Protein AF-A0A957ACE5-F1 (afdb_monomer_lite)

Sequence (133 aa):
VVTVQMPEVEGGEHQLVLAGVDDVPLVLAPGQAATTSTGYTYRFIGQLDGAGINVKRDPGDTFIFIAVILALIGLAMTFYVPRRRLWARIQDGRVEIAGIAERTTRLGRELRLIGAELGSKDALLPEDEEERW

Radius of gyration: 41.63 Å; chains: 1; bounding box: 81×34×92 Å

Foldseek 3Di:
DWDWDFDQDDPRWTWIWIPPQEPDTDIHGAQDWDAHPVGDIDHRPDDDPDDPDDDDDDPVVVVVVVVVVVVVVVVVVVVPPFPWDWDWDDDPNDIDIDIDGDPPDPVLLVVLVVCVVVPNPPSDDPVSVVVPD

pLDDT: mean 75.95, std 9.46, range [44.69, 96.94]

Secondary structure (DSSP, 8-state):
--EEE-PEETTTEE-EEEESSSSS-EEE-TT-EEE-TTSPEEE---------------THHHHHHHHHHHHHHHHHHHHTS---EEEEEEETTEEEEEEE--TTS-HHHHHHHHHHHTT-TT---HHHHHTT-

Structure (mmCIF, N/CA/C/O backbone):
data_AF-A0A957ACE5-F1
#
_entry.id   AF-A0A957ACE5-F1
#
loop_
_atom_site.group_PDB
_atom_site.id
_atom_site.type_symbol
_atom_site.label_atom_id
_atom_site.label_alt_id
_atom_site.label_comp_id
_atom_site.label_asym_id
_atom_site.label_entity_id
_atom_site.label_seq_id
_atom_site.pdbx_PDB_ins_code
_atom_site.Cartn_x
_atom_site.Cartn_y
_atom_site.Cartn_z
_atom_site.occupancy
_atom_site.B_iso_or_equiv
_atom_site.auth_seq_id
_atom_site.auth_comp_id
_atom_site.auth_asym_id
_atom_site.auth_atom_id
_atom_site.pdbx_PDB_model_num
ATOM 1 N N . VAL A 1 1 ? -28.637 13.814 30.276 1.00 62.88 1 VAL A N 1
ATOM 2 C CA . VAL A 1 1 ? -27.653 12.794 29.841 1.00 62.88 1 VAL A CA 1
ATOM 3 C C . VAL A 1 1 ? -27.784 11.641 30.809 1.00 62.88 1 VAL A C 1
ATOM 5 O O . VAL A 1 1 ? -27.749 11.901 32.003 1.00 62.88 1 VAL A O 1
ATOM 8 N N . VAL A 1 2 ? -28.035 10.430 30.315 1.00 76.88 2 VAL A N 1
ATOM 9 C CA . VAL A 1 2 ? -28.161 9.234 31.158 1.00 76.88 2 VAL A CA 1
ATOM 10 C C . VAL A 1 2 ? -26.834 8.498 31.111 1.00 76.88 2 VAL A C 1
ATOM 12 O O . VAL A 1 2 ? -26.321 8.242 30.021 1.00 76.88 2 VAL A O 1
ATOM 15 N N . THR A 1 3 ? -26.288 8.174 32.275 1.00 82.56 3 THR A N 1
ATOM 16 C CA . THR A 1 3 ? -25.052 7.398 32.380 1.00 82.56 3 THR A CA 1
ATOM 17 C C . THR A 1 3 ? -25.397 6.027 32.932 1.00 82.56 3 THR A C 1
ATOM 19 O O . THR A 1 3 ? -26.084 5.913 33.947 1.00 82.56 3 THR A O 1
ATOM 22 N N . VAL A 1 4 ? -24.919 4.992 32.250 1.00 82.19 4 VAL A N 1
ATOM 23 C CA . VAL A 1 4 ? -25.067 3.600 32.668 1.00 82.19 4 VAL A CA 1
ATOM 24 C C . VAL A 1 4 ? -23.697 3.108 33.099 1.00 82.19 4 VAL A C 1
ATOM 26 O O . VAL A 1 4 ? -22.743 3.190 32.324 1.00 82.19 4 VAL A O 1
ATOM 29 N N . GLN A 1 5 ? -23.590 2.628 34.332 1.00 83.06 5 GLN A N 1
ATOM 30 C CA . GLN A 1 5 ? -22.368 2.026 34.850 1.00 83.06 5 GLN A CA 1
ATOM 31 C C . GLN A 1 5 ? -22.674 0.647 35.421 1.00 83.06 5 GLN A C 1
ATOM 33 O O . GLN A 1 5 ? -23.740 0.420 35.987 1.00 83.06 5 GLN A O 1
ATOM 38 N N . MET A 1 6 ? -21.720 -0.265 35.275 1.00 78.75 6 MET A N 1
ATOM 39 C CA . MET A 1 6 ? -21.744 -1.580 35.909 1.00 78.75 6 MET A CA 1
ATOM 40 C C . MET A 1 6 ? -20.504 -1.718 36.789 1.00 78.75 6 MET A C 1
ATOM 42 O O . MET A 1 6 ? -19.510 -2.295 36.348 1.00 78.75 6 MET A O 1
ATOM 46 N N . PRO A 1 7 ? -20.496 -1.108 37.988 1.00 79.19 7 PRO A N 1
ATOM 47 C CA . PRO A 1 7 ? -19.445 -1.362 38.956 1.00 79.19 7 PRO A CA 1
ATOM 48 C C . PRO A 1 7 ? -19.522 -2.808 39.458 1.00 79.19 7 PRO A C 1
ATOM 50 O O . PRO A 1 7 ? -20.598 -3.359 39.699 1.00 79.19 7 PRO A O 1
ATOM 53 N N . GLU A 1 8 ? -18.354 -3.413 39.626 1.00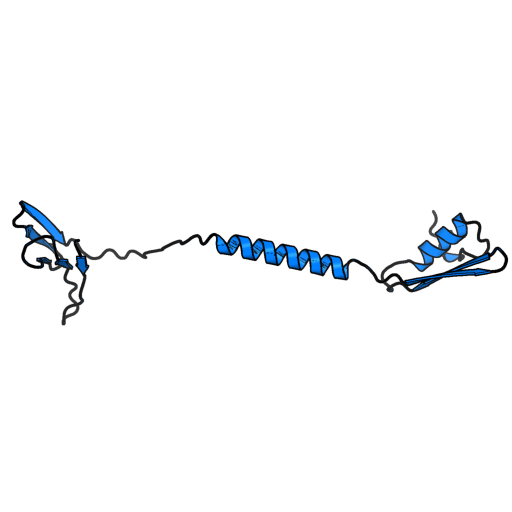 76.69 8 GLU A N 1
ATOM 54 C CA . GLU A 1 8 ? -18.201 -4.652 40.378 1.00 76.69 8 GLU A CA 1
ATOM 55 C C . GLU A 1 8 ? -18.212 -4.309 41.870 1.00 76.69 8 GLU A C 1
ATOM 57 O O . GLU A 1 8 ? -17.453 -3.448 42.321 1.00 76.69 8 GLU A O 1
ATOM 62 N N . VAL A 1 9 ? -19.121 -4.928 42.622 1.00 73.50 9 VAL A N 1
ATOM 63 C CA . VAL A 1 9 ? -19.264 -4.696 44.063 1.00 73.50 9 VAL A CA 1
ATOM 64 C C . VAL A 1 9 ? -18.468 -5.752 44.827 1.00 73.50 9 VAL A C 1
ATOM 66 O O . VAL A 1 9 ? -18.319 -6.887 44.375 1.00 73.50 9 VAL A O 1
ATOM 69 N N . GLU A 1 10 ? -17.930 -5.365 45.983 1.00 57.56 10 GL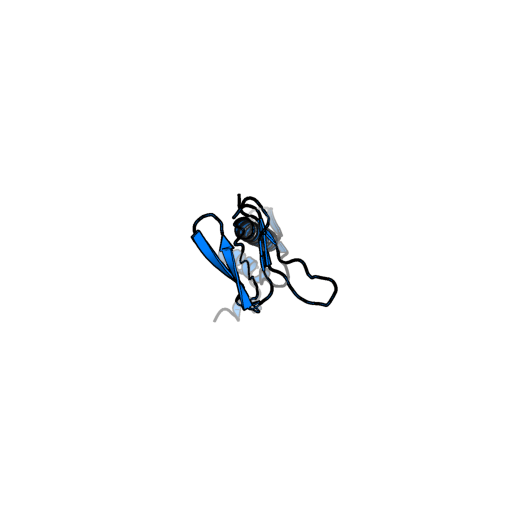U A N 1
ATOM 70 C CA . GLU A 1 10 ? -17.131 -6.208 46.876 1.00 57.56 10 GLU A CA 1
ATOM 71 C C . GLU A 1 10 ? -17.917 -7.488 47.238 1.00 57.56 10 GLU A C 1
ATOM 73 O O . GLU A 1 10 ? -18.869 -7.454 48.014 1.00 57.56 10 GLU A O 1
ATOM 78 N N . GLY A 1 11 ? -17.578 -8.605 46.580 1.00 62.97 11 GLY A N 1
ATOM 79 C CA . GLY A 1 11 ? -18.377 -9.841 46.578 1.00 62.97 11 GLY A CA 1
ATOM 80 C C . GLY A 1 11 ? -18.561 -10.492 45.198 1.00 62.97 11 GLY A C 1
ATOM 81 O O . GLY A 1 11 ? -19.029 -11.625 45.132 1.00 62.97 11 GLY A O 1
ATOM 82 N N . GLY A 1 12 ? -18.165 -9.816 44.112 1.00 64.00 12 GLY A N 1
ATOM 83 C CA . GLY A 1 12 ? -18.231 -10.347 42.742 1.00 64.00 12 GLY A CA 1
ATOM 84 C C . GLY A 1 12 ? -19.610 -10.217 42.086 1.00 64.00 12 GLY A C 1
ATOM 85 O O . GLY A 1 12 ? -19.838 -10.768 41.012 1.00 64.00 12 GLY A O 1
ATOM 86 N N . GLU A 1 13 ? -20.541 -9.492 42.712 1.00 69.00 13 GLU A N 1
ATOM 87 C CA . GLU A 1 13 ? -21.842 -9.200 42.113 1.00 69.00 13 GLU A CA 1
ATOM 88 C C . GLU A 1 13 ? -21.784 -7.912 41.283 1.00 69.00 13 GLU A C 1
ATOM 90 O O . GLU A 1 13 ? -21.373 -6.848 41.756 1.00 69.00 13 GLU A O 1
ATOM 95 N N . HIS A 1 14 ? -22.223 -8.002 40.027 1.00 73.62 14 HIS A N 1
ATOM 96 C CA . HIS A 1 14 ? -22.343 -6.854 39.132 1.00 73.62 14 HIS A CA 1
ATOM 97 C C . HIS A 1 14 ? -23.673 -6.142 39.371 1.00 73.62 14 HIS A C 1
ATOM 99 O O . HIS A 1 14 ? -24.741 -6.725 39.172 1.00 73.62 14 HIS A O 1
ATOM 105 N N . GLN A 1 15 ? -23.621 -4.867 39.753 1.00 79.19 15 GLN A N 1
ATOM 106 C CA . GLN A 1 15 ? -24.816 -4.035 39.896 1.00 79.19 15 GLN A CA 1
ATOM 107 C C . GLN A 1 15 ? -24.922 -3.066 38.724 1.00 79.19 15 GLN A C 1
ATOM 109 O O . GLN A 1 15 ? -23.930 -2.489 38.287 1.00 79.19 15 GLN A O 1
ATOM 114 N N . LEU A 1 16 ? -26.133 -2.875 38.209 1.00 77.31 16 LEU A N 1
ATOM 115 C CA . LEU A 1 16 ? -26.421 -1.881 37.184 1.00 77.31 16 LEU A CA 1
ATOM 116 C C . LEU A 1 16 ? -26.808 -0.567 37.865 1.00 77.31 16 LEU A C 1
ATOM 118 O O . LEU A 1 16 ? -27.839 -0.495 38.532 1.00 77.31 16 LEU A O 1
ATOM 122 N N . VAL A 1 17 ? -25.999 0.472 37.673 1.00 80.75 17 VAL A N 1
ATOM 123 C CA . VAL A 1 17 ? -26.261 1.826 38.168 1.00 80.75 17 VAL A CA 1
ATOM 124 C C . VAL A 1 17 ? -26.713 2.705 37.006 1.00 80.75 17 VAL A C 1
ATOM 126 O O . VAL A 1 17 ? -25.982 2.917 36.035 1.00 80.75 17 VAL A O 1
ATOM 129 N N . LEU A 1 18 ? -27.933 3.223 37.112 1.00 78.31 18 LEU A N 1
ATOM 130 C CA . LEU A 1 18 ? -28.565 4.128 36.160 1.00 78.31 18 LEU A CA 1
ATOM 131 C C . LEU A 1 18 ? -28.642 5.522 36.792 1.00 78.31 18 LEU A C 1
ATOM 133 O O . LEU A 1 18 ? -29.458 5.771 37.680 1.00 78.31 18 LEU A O 1
ATOM 137 N N . ALA A 1 19 ? -27.793 6.441 36.334 1.00 82.06 19 ALA A N 1
ATOM 138 C CA . ALA A 1 19 ? -27.782 7.827 36.797 1.00 82.06 19 ALA A CA 1
ATOM 139 C C . ALA A 1 19 ? -28.468 8.748 35.775 1.00 82.06 19 ALA A C 1
ATOM 141 O O . ALA A 1 19 ? -28.204 8.663 34.573 1.00 82.06 19 ALA A O 1
ATOM 142 N N . GLY A 1 20 ? -29.337 9.644 36.255 1.00 75.81 20 GLY A N 1
ATOM 143 C CA . GLY A 1 20 ? -30.081 10.597 35.419 1.00 75.81 20 GLY A CA 1
ATOM 144 C C . GLY A 1 20 ? -31.414 10.079 34.866 1.00 75.81 20 GLY A C 1
ATOM 145 O O . GLY A 1 20 ? -31.993 10.730 34.000 1.00 75.81 20 GLY A O 1
ATOM 146 N N . VAL A 1 21 ? -31.881 8.917 35.340 1.00 78.56 21 VAL A N 1
ATOM 147 C CA . VAL A 1 21 ? -33.225 8.374 35.057 1.00 78.56 21 VAL A CA 1
ATOM 148 C C . VAL A 1 21 ? -34.251 8.848 36.095 1.00 78.56 21 VAL A C 1
ATOM 150 O O . VAL A 1 21 ? -35.411 9.059 35.755 1.00 78.56 21 VAL A O 1
ATOM 153 N N . ASP A 1 22 ? -33.810 9.049 37.338 1.00 76.19 22 ASP A N 1
ATOM 154 C CA . ASP A 1 22 ? -34.594 9.579 38.456 1.00 76.19 22 ASP A CA 1
ATOM 155 C C . ASP A 1 22 ? -33.756 10.597 39.253 1.00 76.19 22 ASP A C 1
ATOM 157 O O . ASP A 1 22 ? -32.564 10.773 38.971 1.00 76.19 22 ASP A O 1
ATOM 161 N N . ASP A 1 23 ? -34.362 11.229 40.261 1.00 75.31 23 ASP A N 1
ATOM 162 C CA . ASP A 1 23 ? -33.698 12.169 41.187 1.00 75.31 23 ASP A CA 1
ATOM 163 C C . ASP A 1 23 ? -32.559 11.503 41.989 1.00 75.31 23 ASP A C 1
ATOM 165 O O . ASP A 1 23 ? -31.608 12.157 42.421 1.00 75.31 23 ASP A O 1
ATOM 169 N N . VAL A 1 24 ? -32.630 10.178 42.158 1.00 80.56 24 VAL A N 1
ATOM 170 C CA . VAL A 1 24 ? -31.618 9.352 42.828 1.00 80.56 24 VAL A CA 1
ATOM 171 C C . VAL A 1 24 ? -31.078 8.309 41.840 1.00 80.56 24 VAL A C 1
ATOM 173 O O . VAL A 1 24 ? -31.856 7.754 41.059 1.00 80.56 24 VAL A O 1
ATOM 176 N N . PRO A 1 25 ? -29.764 8.000 41.854 1.00 77.25 25 PRO A N 1
ATOM 177 C CA . PRO A 1 25 ? -29.205 6.924 41.043 1.00 77.25 25 PRO A CA 1
ATOM 178 C C . PRO A 1 25 ? -29.908 5.601 41.336 1.00 77.25 25 PRO A C 1
ATOM 180 O O . PRO A 1 25 ? -29.965 5.150 42.481 1.00 77.25 25 PRO A O 1
ATOM 183 N N . LEU A 1 26 ? -30.434 4.974 40.290 1.00 81.50 26 LEU A N 1
ATOM 184 C CA . LEU A 1 26 ? -31.132 3.709 40.415 1.00 81.50 26 LEU A CA 1
ATOM 185 C C . LEU A 1 26 ? -30.120 2.565 40.337 1.00 81.50 26 LEU A C 1
ATOM 187 O O . LEU A 1 26 ? -29.452 2.398 39.319 1.00 81.50 26 LEU A O 1
ATOM 191 N N . VAL A 1 27 ? -30.017 1.783 41.410 1.00 81.19 27 VAL A N 1
ATOM 192 C CA . VAL A 1 27 ? -29.099 0.643 41.523 1.00 81.19 27 VAL A CA 1
ATOM 193 C C . VAL A 1 27 ? -29.900 -0.655 41.467 1.00 81.19 27 VAL A C 1
ATOM 195 O O . VAL A 1 27 ? -30.837 -0.842 42.244 1.00 81.19 27 VAL A O 1
ATOM 198 N N . LEU A 1 28 ? -29.558 -1.543 40.535 1.00 79.88 28 LEU A N 1
ATOM 199 C CA . LEU A 1 28 ? -30.264 -2.802 40.295 1.00 79.88 28 LEU A CA 1
ATOM 200 C C . LEU A 1 28 ? -29.300 -3.989 40.338 1.00 79.88 28 LEU A C 1
ATOM 202 O O . LEU A 1 28 ? -28.322 -4.027 39.593 1.00 79.88 28 LEU A O 1
ATOM 206 N N . ALA A 1 29 ? -29.620 -4.987 41.162 1.00 79.06 29 ALA A N 1
ATOM 207 C CA . ALA A 1 29 ? -28.995 -6.307 41.109 1.00 79.06 29 ALA A CA 1
ATOM 208 C C . ALA A 1 29 ? -29.582 -7.154 39.954 1.00 79.06 29 ALA A C 1
ATOM 210 O O . ALA A 1 29 ? -30.694 -6.864 39.487 1.00 79.06 29 ALA A O 1
ATOM 211 N N . PRO A 1 30 ? -28.870 -8.186 39.455 1.00 76.56 30 PRO A N 1
ATOM 212 C CA . PRO A 1 30 ? -29.382 -9.076 38.412 1.00 76.56 30 PRO A CA 1
ATOM 213 C C . PRO A 1 30 ? -30.744 -9.672 38.792 1.00 76.56 30 PRO A C 1
ATOM 215 O O . PRO A 1 30 ? -30.925 -10.199 39.884 1.00 76.56 30 PRO A O 1
ATOM 218 N N . GLY A 1 31 ? -31.726 -9.573 37.898 1.00 76.62 31 GLY A N 1
ATOM 219 C CA . GLY A 1 31 ? -33.101 -10.030 38.116 1.00 76.62 31 GLY A CA 1
ATOM 220 C C . GLY A 1 31 ? -34.021 -9.016 38.805 1.00 76.62 31 GLY A C 1
ATOM 221 O O . GLY A 1 31 ? -35.239 -9.208 38.799 1.00 76.62 31 GLY A O 1
ATOM 222 N N . GLN A 1 32 ? -33.492 -7.916 39.348 1.00 76.62 32 GLN A N 1
ATOM 223 C CA . GLN A 1 32 ? -34.293 -6.906 40.035 1.00 76.62 32 GLN A CA 1
ATOM 224 C C . GLN A 1 32 ? -34.951 -5.941 39.040 1.00 76.62 32 GLN A C 1
ATOM 226 O O . GLN A 1 32 ? -34.341 -5.490 38.065 1.00 76.62 32 GLN A O 1
ATOM 231 N N . ALA A 1 33 ? -36.219 -5.619 39.302 1.00 75.81 33 ALA A N 1
ATOM 232 C CA . ALA A 1 33 ? -36.958 -4.580 38.602 1.00 75.81 33 ALA A CA 1
ATOM 233 C C . ALA A 1 33 ? -37.219 -3.402 39.543 1.00 75.81 33 ALA A C 1
ATOM 235 O O . ALA A 1 33 ? -37.573 -3.607 40.703 1.00 75.81 33 ALA A O 1
ATOM 236 N N . ALA A 1 34 ? -37.073 -2.180 39.042 1.00 76.75 34 ALA A N 1
ATOM 237 C CA . ALA A 1 34 ? -37.418 -0.971 39.770 1.00 76.75 34 ALA A CA 1
ATOM 238 C C . ALA A 1 34 ? -38.226 -0.023 38.892 1.00 76.75 34 ALA A C 1
ATOM 240 O O . ALA A 1 34 ? -37.984 0.105 37.690 1.00 76.75 34 ALA A O 1
ATOM 241 N N . THR A 1 35 ? -39.202 0.625 39.517 1.00 75.38 35 THR A N 1
ATOM 242 C CA . THR A 1 35 ? -40.087 1.587 38.869 1.00 75.38 35 THR A CA 1
ATOM 243 C C . THR A 1 35 ? -39.630 2.992 39.229 1.00 75.38 35 THR A C 1
ATOM 245 O O . THR A 1 35 ? -39.529 3.328 40.406 1.00 75.38 35 THR A O 1
ATOM 248 N N . THR A 1 36 ? -39.337 3.791 38.211 1.00 76.81 36 THR A N 1
ATOM 249 C CA . THR A 1 36 ? -38.940 5.197 38.323 1.00 76.81 36 THR A CA 1
ATOM 250 C C . THR A 1 36 ? -40.149 6.067 38.670 1.00 76.81 36 THR A C 1
ATOM 252 O O . THR A 1 36 ? -41.280 5.743 38.297 1.00 76.81 36 THR A O 1
ATOM 255 N N . SER A 1 37 ? -39.915 7.209 39.316 1.00 67.56 37 SER A N 1
ATOM 256 C CA . SER A 1 37 ? -40.921 8.245 39.616 1.00 67.56 37 SER A CA 1
ATOM 257 C C . SER A 1 37 ? -41.716 8.734 38.390 1.00 67.56 37 SER A C 1
ATOM 259 O O . SER A 1 37 ? -42.840 9.215 38.516 1.00 67.56 37 SER A O 1
ATOM 261 N N . THR A 1 38 ? -41.164 8.551 37.189 1.00 70.88 38 THR A N 1
ATOM 262 C CA . THR A 1 38 ? -41.771 8.863 35.887 1.00 70.88 38 THR A CA 1
ATOM 263 C C . THR A 1 38 ? -42.677 7.753 35.332 1.00 70.88 38 THR A C 1
ATOM 265 O O . THR A 1 38 ? -43.245 7.915 34.253 1.00 70.88 38 THR A O 1
ATOM 268 N N . GLY A 1 39 ? -42.843 6.636 36.052 1.00 77.38 39 GLY A N 1
ATOM 269 C CA . GLY A 1 39 ? -43.751 5.533 35.704 1.00 77.38 39 GLY A CA 1
ATOM 270 C C . GLY A 1 39 ? -43.148 4.425 34.831 1.00 77.38 39 GLY A C 1
ATOM 271 O O . GLY A 1 39 ? -43.865 3.506 34.442 1.00 77.38 39 GLY A O 1
ATOM 272 N N . TYR A 1 40 ? -41.848 4.473 34.528 1.00 79.25 40 TYR A N 1
ATOM 273 C CA . TYR A 1 40 ? -41.159 3.439 33.746 1.00 79.25 40 TYR A CA 1
ATOM 274 C C . TYR A 1 40 ? -40.557 2.353 34.647 1.00 79.25 40 TYR A C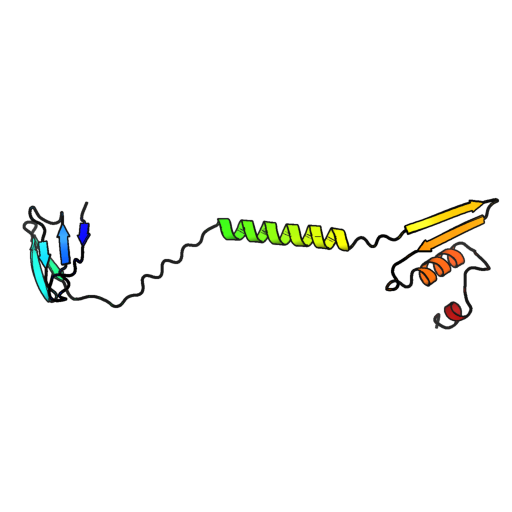 1
ATOM 276 O O . TYR A 1 40 ? -39.934 2.659 35.660 1.00 79.25 40 TYR A O 1
ATOM 284 N N . THR A 1 41 ? -40.708 1.079 34.270 1.00 78.62 41 THR A N 1
ATOM 285 C CA . THR A 1 41 ? -40.109 -0.063 34.984 1.00 78.62 41 THR A CA 1
ATOM 286 C C . THR A 1 41 ? -38.858 -0.554 34.261 1.00 78.62 41 THR A C 1
ATOM 288 O O . THR A 1 41 ? -38.934 -1.057 33.139 1.00 78.62 41 THR A O 1
ATOM 291 N N . TYR A 1 42 ? -37.711 -0.463 34.928 1.00 78.62 42 TYR A N 1
ATOM 292 C CA . TYR A 1 42 ? -36.428 -0.981 34.459 1.00 78.62 42 TYR A CA 1
ATOM 293 C C . TYR A 1 42 ? -36.137 -2.314 35.134 1.00 78.62 42 TYR A C 1
ATOM 295 O O . TYR A 1 42 ? -36.233 -2.419 36.352 1.00 78.62 42 TYR A O 1
ATOM 303 N N . ARG A 1 43 ? -35.771 -3.336 34.354 1.00 80.38 43 ARG A N 1
ATOM 304 C CA . ARG A 1 43 ? -35.369 -4.650 34.871 1.00 80.38 43 ARG A CA 1
ATOM 305 C C . ARG A 1 43 ? -33.993 -5.013 34.347 1.00 80.38 43 ARG A C 1
ATOM 307 O O . ARG A 1 43 ? -33.790 -5.050 33.134 1.00 80.38 43 ARG A O 1
ATOM 314 N N . PHE A 1 44 ? -33.079 -5.333 35.253 1.00 80.75 44 PHE A N 1
ATOM 315 C CA . PHE A 1 44 ? -31.783 -5.869 34.872 1.00 80.75 44 PHE A CA 1
ATOM 316 C C . PHE A 1 44 ? -31.912 -7.385 34.669 1.00 80.75 44 PHE A C 1
ATOM 318 O O . PHE A 1 44 ? -32.205 -8.111 35.609 1.00 80.75 44 PHE A O 1
ATOM 325 N N . ILE A 1 45 ? -31.786 -7.864 33.426 1.00 78.62 45 ILE A N 1
ATOM 326 C CA . ILE A 1 45 ? -31.998 -9.287 33.088 1.00 78.62 45 ILE A CA 1
ATOM 327 C C . ILE A 1 45 ? -30.720 -10.114 33.301 1.00 78.62 45 ILE A C 1
ATOM 329 O O . ILE A 1 45 ? -30.806 -11.260 33.728 1.00 78.62 45 ILE A O 1
ATOM 333 N N . GLY A 1 46 ? -29.547 -9.535 33.038 1.00 72.81 46 GLY A N 1
ATOM 334 C CA . GLY A 1 46 ? -28.251 -10.197 33.182 1.00 72.81 46 GLY A CA 1
ATOM 335 C C . GLY A 1 46 ? -27.205 -9.629 32.225 1.00 72.81 46 GLY A C 1
ATOM 336 O O . GLY A 1 46 ? -27.509 -8.765 31.398 1.00 72.81 46 GLY A O 1
ATOM 337 N N . GLN A 1 47 ? -25.971 -10.109 32.349 1.00 69.88 47 GLN A N 1
ATOM 338 C CA . GLN A 1 47 ? -24.880 -9.786 31.434 1.00 69.88 47 GLN A CA 1
ATOM 339 C C . GLN A 1 47 ? -24.954 -10.699 30.207 1.00 69.88 47 GLN A C 1
ATOM 341 O O . GLN A 1 47 ? -25.172 -11.902 30.332 1.00 69.88 47 GLN A O 1
ATOM 346 N N . LEU A 1 48 ? -24.803 -10.120 29.017 1.00 72.81 48 LEU A N 1
ATOM 347 C CA . LEU A 1 48 ? -24.662 -10.885 27.785 1.00 72.81 48 LEU A CA 1
ATOM 348 C C . LEU A 1 48 ? -23.170 -10.992 27.467 1.00 72.81 48 LEU A C 1
ATOM 350 O O . LEU A 1 48 ? -22.503 -9.962 27.347 1.00 72.81 48 LEU A O 1
ATOM 354 N N . ASP A 1 49 ? -22.664 -12.211 27.293 1.00 67.19 49 ASP A N 1
ATOM 355 C CA . ASP A 1 49 ? -21.302 -12.447 26.809 1.00 67.19 49 ASP A CA 1
ATOM 356 C C . ASP A 1 49 ? -21.226 -12.101 25.317 1.00 67.19 49 ASP A C 1
ATOM 358 O O . ASP A 1 49 ? -21.371 -12.943 24.430 1.00 67.19 49 ASP A O 1
ATOM 362 N N . GLY A 1 50 ? -21.074 -10.809 25.034 1.00 67.00 50 GLY A N 1
ATOM 363 C CA . GLY A 1 50 ? -20.942 -10.264 23.691 1.00 67.00 50 GLY A CA 1
ATOM 364 C C . GLY A 1 50 ? -19.570 -9.636 23.498 1.00 67.00 50 GLY A C 1
ATOM 365 O O . GLY A 1 50 ? -19.198 -8.702 24.205 1.00 67.00 50 GLY A O 1
ATOM 366 N N . ALA A 1 51 ? -18.822 -10.101 22.500 1.00 75.75 51 ALA A N 1
ATOM 367 C CA . ALA A 1 51 ? -17.624 -9.401 22.059 1.00 75.75 51 ALA A CA 1
ATOM 368 C C . ALA A 1 51 ? -18.034 -8.152 21.261 1.00 75.75 51 ALA A C 1
ATOM 370 O O . ALA A 1 51 ? -18.603 -8.250 20.172 1.00 75.75 51 ALA A O 1
ATOM 371 N N . GLY A 1 52 ? -17.741 -6.966 21.797 1.00 71.19 52 GLY A N 1
ATOM 372 C CA . GLY A 1 52 ? -17.912 -5.700 21.086 1.00 71.19 52 GLY A CA 1
ATOM 373 C C . GLY A 1 52 ? -16.851 -5.541 19.999 1.00 71.19 52 GLY A C 1
ATOM 374 O O . GLY A 1 52 ? -15.811 -4.931 20.235 1.00 71.19 52 GLY A O 1
ATOM 375 N N . ILE A 1 53 ? -17.087 -6.093 18.808 1.00 77.12 53 ILE A N 1
ATOM 376 C CA . ILE A 1 53 ? -16.177 -5.918 17.671 1.00 77.12 53 ILE A CA 1
ATOM 377 C C . ILE A 1 53 ? -16.489 -4.576 17.005 1.00 77.12 53 ILE A C 1
ATOM 379 O O . ILE A 1 53 ? -17.453 -4.445 16.252 1.00 77.12 53 ILE A O 1
ATOM 383 N N . ASN A 1 54 ? -15.663 -3.568 17.279 1.00 71.31 54 ASN A N 1
ATOM 384 C CA . ASN A 1 54 ? -15.725 -2.290 16.579 1.00 71.31 54 ASN A CA 1
ATOM 385 C C . ASN A 1 54 ? -14.840 -2.348 15.326 1.00 71.31 54 ASN A C 1
ATOM 387 O O . ASN A 1 54 ? -13.617 -2.234 15.407 1.00 71.31 54 ASN A O 1
ATOM 391 N N . VAL A 1 55 ? -15.459 -2.552 14.161 1.00 72.69 55 VAL A N 1
ATOM 392 C CA . VAL A 1 55 ? -14.761 -2.497 12.871 1.00 72.69 55 VAL A CA 1
ATOM 393 C C . VAL A 1 55 ? -14.710 -1.045 12.412 1.00 72.69 55 VAL A C 1
ATOM 395 O O . VAL A 1 55 ? -15.651 -0.531 11.806 1.00 72.69 55 VAL A O 1
ATOM 398 N N . LYS A 1 56 ? -13.591 -0.376 12.687 1.00 73.06 56 LYS A N 1
ATOM 399 C CA . LYS A 1 56 ? -13.333 0.968 12.173 1.00 73.06 56 LYS A CA 1
ATOM 400 C C . LYS A 1 56 ? -12.619 0.870 10.826 1.00 73.06 56 LYS A C 1
ATOM 402 O O . LYS A 1 56 ? -11.521 0.331 10.728 1.00 73.06 56 LYS A O 1
ATOM 407 N N . ARG A 1 57 ? -13.253 1.378 9.769 1.00 71.56 57 ARG A N 1
ATOM 408 C CA . ARG A 1 57 ? -12.651 1.493 8.435 1.00 71.56 57 ARG A CA 1
ATOM 409 C C . ARG A 1 57 ? -11.979 2.858 8.333 1.00 71.56 57 ARG A C 1
ATOM 411 O O . ARG A 1 57 ? -12.649 3.850 8.063 1.00 71.56 57 ARG A O 1
ATOM 418 N N . ASP A 1 58 ? -10.673 2.916 8.568 1.00 81.12 58 ASP A N 1
ATOM 419 C CA . ASP A 1 58 ? -9.920 4.160 8.419 1.00 81.12 58 ASP A CA 1
ATOM 420 C C . ASP A 1 58 ? -9.555 4.381 6.932 1.00 81.12 58 ASP A C 1
ATOM 422 O O . ASP A 1 58 ? -8.834 3.571 6.345 1.00 81.12 58 ASP A O 1
ATOM 426 N N . PRO A 1 59 ? -10.028 5.465 6.284 1.00 73.31 59 PRO A N 1
ATOM 427 C CA . PRO A 1 59 ? -9.780 5.719 4.859 1.00 73.31 59 PRO A CA 1
ATOM 428 C C . PRO A 1 59 ? -8.304 6.015 4.547 1.00 73.31 59 PRO A C 1
ATOM 430 O O . PRO A 1 59 ? -7.887 5.916 3.395 1.00 73.31 59 PRO A O 1
ATOM 433 N N . GLY A 1 60 ? -7.504 6.350 5.566 1.00 79.56 60 GLY A N 1
ATOM 434 C CA . GLY A 1 60 ? -6.069 6.607 5.428 1.00 79.56 60 GLY A CA 1
ATOM 435 C C . GLY A 1 60 ? -5.268 5.382 4.982 1.00 79.56 60 GLY A C 1
ATOM 436 O O . GLY A 1 60 ? -4.305 5.533 4.235 1.00 79.56 60 GLY A O 1
ATOM 437 N N . ASP A 1 61 ? -5.703 4.176 5.355 1.00 82.31 61 ASP A N 1
ATOM 438 C CA . ASP A 1 61 ? -5.001 2.932 5.020 1.00 82.31 61 ASP A CA 1
ATOM 439 C C . ASP A 1 61 ? -4.905 2.734 3.495 1.00 82.31 61 ASP A C 1
ATOM 441 O O . ASP A 1 61 ? -3.852 2.426 2.941 1.00 82.31 61 ASP A O 1
ATOM 445 N N . THR A 1 62 ? -5.977 3.064 2.767 1.00 84.00 62 THR A N 1
ATOM 446 C CA . THR A 1 62 ? -6.007 2.948 1.298 1.00 84.00 62 THR A CA 1
ATOM 447 C C . THR A 1 62 ? -5.006 3.885 0.609 1.00 84.00 62 THR A C 1
ATOM 449 O O . THR A 1 62 ? -4.372 3.491 -0.369 1.00 84.00 62 THR A O 1
ATOM 452 N N . PHE A 1 63 ? -4.809 5.104 1.123 1.00 88.94 63 PHE A N 1
ATOM 453 C CA . PHE A 1 63 ? -3.834 6.045 0.558 1.00 88.94 63 PHE A CA 1
ATOM 454 C C . PHE A 1 63 ? -2.390 5.569 0.742 1.00 88.94 63 PHE A C 1
ATOM 456 O O . PHE A 1 63 ? -1.571 5.739 -0.163 1.00 88.94 63 PHE A O 1
ATOM 463 N N . ILE A 1 64 ? -2.088 4.936 1.879 1.00 91.88 64 ILE A N 1
ATOM 464 C CA . ILE A 1 64 ? -0.762 4.371 2.155 1.00 91.88 64 ILE A CA 1
ATOM 465 C C . ILE A 1 64 ? -0.452 3.260 1.147 1.00 91.88 64 ILE A C 1
ATOM 467 O O . ILE A 1 64 ? 0.619 3.272 0.540 1.00 91.88 64 ILE A O 1
ATOM 471 N N . PHE A 1 65 ? -1.401 2.355 0.887 1.00 91.69 65 PHE A N 1
ATOM 472 C CA . PHE A 1 65 ? -1.223 1.300 -0.117 1.00 91.69 65 PHE A CA 1
ATOM 473 C C . PHE A 1 65 ? -0.948 1.851 -1.522 1.00 91.69 65 PHE A C 1
ATOM 475 O O . PHE A 1 65 ? -0.050 1.355 -2.203 1.00 91.69 65 PHE A O 1
ATOM 482 N N . ILE A 1 66 ? -1.663 2.899 -1.947 1.00 95.31 66 ILE A N 1
ATOM 483 C CA . ILE A 1 66 ? -1.424 3.543 -3.250 1.00 95.31 66 ILE A CA 1
ATOM 484 C C . ILE A 1 66 ? 0.004 4.102 -3.325 1.00 95.31 66 ILE A C 1
ATOM 486 O O . ILE A 1 66 ? 0.699 3.876 -4.317 1.00 95.31 66 ILE A O 1
ATOM 490 N N . ALA A 1 67 ? 0.466 4.788 -2.277 1.00 94.50 67 ALA A N 1
ATOM 491 C CA . ALA A 1 67 ? 1.816 5.348 -2.229 1.00 94.50 67 ALA A CA 1
ATOM 492 C C . ALA A 1 67 ? 2.901 4.259 -2.277 1.00 94.50 67 ALA A C 1
ATOM 494 O O . ALA A 1 67 ? 3.879 4.397 -3.013 1.00 94.50 67 ALA A O 1
ATOM 495 N N . VAL A 1 68 ? 2.708 3.156 -1.545 1.00 96.50 68 VAL A N 1
ATOM 496 C CA . VAL A 1 68 ? 3.625 2.005 -1.551 1.00 96.50 68 VAL A CA 1
ATOM 497 C C . VAL A 1 68 ? 3.708 1.378 -2.942 1.00 96.50 68 VAL A C 1
ATOM 499 O O . VAL A 1 68 ? 4.810 1.155 -3.443 1.00 96.50 68 VAL A O 1
ATOM 502 N N . ILE A 1 69 ? 2.571 1.142 -3.604 1.00 96.94 69 ILE A N 1
ATOM 503 C CA . ILE A 1 69 ? 2.545 0.587 -4.966 1.00 96.94 69 ILE A CA 1
ATOM 504 C C . ILE A 1 69 ? 3.274 1.517 -5.941 1.00 96.94 69 ILE A C 1
ATOM 506 O O . ILE A 1 69 ? 4.101 1.058 -6.728 1.00 96.94 69 ILE A O 1
ATOM 510 N N . LEU A 1 70 ? 3.017 2.823 -5.869 1.00 96.88 70 LEU A N 1
ATOM 511 C CA . LEU A 1 70 ? 3.654 3.798 -6.750 1.00 96.88 70 LEU A CA 1
ATOM 512 C C . LEU A 1 70 ? 5.176 3.855 -6.538 1.00 96.88 70 LEU A C 1
ATOM 514 O O . LEU A 1 70 ? 5.934 3.904 -7.508 1.00 96.88 70 LEU A O 1
ATOM 518 N N . ALA A 1 71 ? 5.629 3.788 -5.284 1.00 95.50 71 ALA A N 1
ATOM 519 C CA . ALA A 1 71 ? 7.048 3.735 -4.945 1.00 95.50 71 ALA A CA 1
ATOM 520 C C . ALA A 1 71 ? 7.720 2.467 -5.491 1.00 95.50 71 ALA A C 1
ATOM 522 O O . ALA A 1 71 ? 8.805 2.548 -6.068 1.00 95.50 71 ALA A O 1
ATOM 523 N N . LEU A 1 72 ? 7.064 1.308 -5.370 1.00 96.00 72 LEU A N 1
ATOM 524 C CA . LEU A 1 72 ? 7.560 0.050 -5.931 1.00 96.00 72 LEU A CA 1
ATOM 525 C C . LEU A 1 72 ? 7.641 0.095 -7.459 1.00 96.00 72 LEU A C 1
ATOM 527 O O . LEU A 1 72 ? 8.621 -0.389 -8.020 1.00 96.00 72 LEU A O 1
ATOM 531 N N . ILE A 1 73 ? 6.667 0.711 -8.133 1.00 95.62 73 ILE A N 1
ATOM 532 C CA . ILE A 1 73 ? 6.703 0.905 -9.590 1.00 95.62 73 ILE A CA 1
ATOM 533 C C . ILE A 1 73 ? 7.876 1.804 -9.985 1.00 95.62 73 ILE A C 1
ATOM 535 O O . ILE A 1 73 ? 8.636 1.448 -10.883 1.00 95.62 73 ILE A O 1
ATOM 539 N N . GLY A 1 74 ? 8.064 2.943 -9.312 1.00 92.38 74 GLY A N 1
ATOM 540 C CA . GLY A 1 74 ? 9.187 3.845 -9.587 1.00 92.38 74 GLY A CA 1
ATOM 541 C C . GLY A 1 74 ? 10.544 3.172 -9.357 1.00 92.38 74 GLY A C 1
ATOM 542 O O . GLY A 1 74 ? 11.470 3.313 -10.160 1.00 92.38 74 GLY A O 1
ATOM 543 N N . LEU A 1 75 ? 10.645 2.370 -8.297 1.00 91.62 75 LEU A N 1
ATOM 544 C CA . LEU A 1 75 ? 11.830 1.573 -8.001 1.00 91.62 75 LEU A CA 1
ATOM 545 C C . LEU A 1 75 ? 12.080 0.510 -9.077 1.00 91.62 75 LEU A C 1
ATOM 547 O O . LEU A 1 75 ? 13.192 0.402 -9.591 1.00 91.62 75 LEU A O 1
ATOM 551 N N . ALA A 1 76 ? 11.047 -0.239 -9.462 1.00 89.19 76 ALA A N 1
ATOM 552 C CA . ALA A 1 76 ? 11.137 -1.232 -10.526 1.00 89.19 76 ALA A CA 1
ATOM 553 C C . ALA A 1 76 ? 11.573 -0.582 -11.844 1.00 89.19 76 ALA A C 1
ATOM 555 O O . ALA A 1 76 ? 12.500 -1.070 -12.482 1.00 89.19 76 ALA A O 1
ATOM 556 N N . MET A 1 77 ? 10.984 0.561 -12.204 1.00 87.75 77 MET A N 1
ATOM 557 C CA . MET A 1 77 ? 11.347 1.326 -13.397 1.00 87.75 77 MET A CA 1
ATOM 558 C C . MET A 1 77 ? 12.809 1.793 -13.364 1.00 87.75 77 MET A C 1
ATOM 560 O O . MET A 1 77 ? 13.483 1.764 -14.391 1.00 87.75 77 MET A O 1
ATOM 564 N N . THR A 1 78 ? 13.323 2.157 -12.187 1.00 83.12 78 THR A N 1
ATOM 565 C CA . THR A 1 78 ? 14.732 2.544 -12.003 1.00 83.12 78 THR A CA 1
ATOM 566 C C . THR A 1 78 ? 15.681 1.384 -12.304 1.00 83.12 78 THR A C 1
ATOM 568 O O . THR A 1 78 ? 16.717 1.584 -12.938 1.00 83.12 78 THR A O 1
ATOM 571 N N . PHE A 1 79 ? 15.327 0.166 -11.891 1.00 79.19 79 PHE A N 1
ATOM 572 C CA . PHE A 1 79 ? 16.119 -1.028 -12.194 1.00 79.19 79 PHE A CA 1
ATOM 573 C C . PHE A 1 79 ? 15.913 -1.547 -13.622 1.00 79.19 79 PHE A C 1
ATOM 575 O O . PHE A 1 79 ? 16.814 -2.171 -14.176 1.00 79.19 79 PHE A O 1
ATOM 582 N N . TYR A 1 80 ? 14.761 -1.274 -14.238 1.00 70.12 80 TYR A N 1
ATOM 583 C CA . TYR A 1 80 ? 14.422 -1.781 -15.570 1.00 70.12 80 TYR A CA 1
ATOM 584 C C . TYR A 1 80 ? 15.065 -1.012 -16.727 1.00 70.12 80 TYR A C 1
ATOM 586 O O . TYR A 1 80 ? 14.873 -1.389 -17.880 1.00 70.12 80 TYR A O 1
ATOM 594 N N . VAL A 1 81 ? 15.829 0.050 -16.459 1.00 65.81 81 VAL A N 1
ATOM 595 C CA . VAL A 1 81 ? 16.700 0.667 -17.465 1.00 65.81 81 VAL A CA 1
ATOM 596 C C . VAL A 1 81 ? 18.055 -0.044 -17.400 1.00 65.81 81 VAL A C 1
ATOM 598 O O . VAL A 1 81 ? 18.914 0.364 -16.610 1.00 65.81 81 VAL A O 1
ATOM 601 N N . PRO A 1 82 ? 18.295 -1.108 -18.198 1.00 61.62 82 PRO A N 1
ATOM 602 C CA . PRO A 1 82 ? 19.621 -1.695 -18.278 1.00 61.62 82 PRO A CA 1
ATOM 603 C C . PRO A 1 82 ? 20.579 -0.591 -18.718 1.00 61.62 82 PRO A C 1
ATOM 605 O O . PRO A 1 82 ? 20.350 0.064 -19.738 1.00 61.62 82 PRO A O 1
ATOM 608 N N . ARG A 1 83 ? 21.652 -0.361 -17.952 1.00 62.88 83 ARG A N 1
ATOM 609 C CA . ARG A 1 83 ? 22.737 0.552 -18.342 1.00 62.88 83 ARG A CA 1
ATOM 610 C C . ARG A 1 83 ? 23.477 -0.039 -19.545 1.00 62.88 83 ARG A C 1
ATOM 612 O O . ARG A 1 83 ? 24.583 -0.553 -19.420 1.00 62.88 83 ARG A O 1
ATOM 619 N N . ARG A 1 84 ? 22.856 0.009 -20.721 1.00 66.00 84 ARG A N 1
ATOM 620 C CA . ARG A 1 84 ? 23.460 -0.378 -21.994 1.00 66.00 84 ARG A CA 1
ATOM 621 C C . ARG A 1 84 ? 24.354 0.775 -22.419 1.00 66.00 84 ARG A C 1
ATOM 623 O O . ARG A 1 84 ? 23.867 1.826 -22.830 1.00 66.00 84 ARG A O 1
ATOM 630 N N . ARG A 1 85 ? 25.665 0.609 -22.257 1.00 72.81 85 ARG A N 1
ATOM 631 C CA . ARG A 1 85 ? 26.636 1.603 -22.712 1.00 72.81 85 ARG A CA 1
ATOM 632 C C . ARG A 1 85 ? 27.082 1.219 -24.119 1.00 72.81 85 ARG A C 1
ATOM 634 O O . ARG A 1 85 ? 27.712 0.181 -24.311 1.00 72.81 85 ARG A O 1
ATOM 641 N N . LEU A 1 86 ? 26.702 2.048 -25.086 1.00 72.94 86 LEU A N 1
ATOM 642 C CA . LEU A 1 86 ? 27.094 1.934 -26.487 1.00 72.94 86 LEU A CA 1
ATOM 643 C C . LEU A 1 86 ? 28.097 3.043 -26.801 1.00 72.94 86 LEU A C 1
ATOM 645 O O . LEU A 1 86 ? 27.908 4.193 -26.400 1.00 72.94 86 LEU A O 1
ATOM 649 N N . TRP A 1 87 ? 29.150 2.696 -27.524 1.00 79.62 87 TRP A N 1
ATOM 650 C CA . TRP A 1 87 ? 30.115 3.629 -28.081 1.00 79.62 87 TRP A CA 1
ATOM 651 C C . TRP A 1 87 ? 30.148 3.421 -29.589 1.00 79.62 87 TRP A C 1
ATOM 653 O O . TRP A 1 87 ? 30.297 2.296 -30.059 1.00 79.62 87 TRP A O 1
ATOM 663 N N . ALA A 1 88 ? 30.018 4.504 -30.344 1.00 78.69 88 ALA A N 1
ATOM 664 C CA . ALA A 1 88 ? 30.216 4.496 -31.783 1.00 78.69 88 ALA A CA 1
ATOM 665 C C . ALA A 1 88 ? 31.391 5.415 -32.114 1.00 78.69 88 ALA A C 1
ATOM 667 O O . ALA A 1 88 ? 31.470 6.538 -31.608 1.00 78.69 88 ALA A O 1
ATOM 668 N N . ARG A 1 89 ? 32.308 4.939 -32.951 1.00 81.25 89 ARG A N 1
ATOM 669 C CA . ARG A 1 89 ? 33.431 5.709 -33.483 1.00 81.25 89 ARG A CA 1
ATOM 670 C C . ARG A 1 89 ? 33.277 5.795 -34.995 1.00 81.25 89 ARG A C 1
ATOM 672 O O . ARG A 1 89 ? 33.131 4.778 -35.658 1.00 81.25 89 ARG A O 1
ATOM 679 N N . ILE A 1 90 ? 33.315 7.009 -35.535 1.00 81.81 90 ILE A N 1
ATOM 680 C CA . ILE A 1 90 ? 33.231 7.253 -36.979 1.00 81.81 90 ILE A CA 1
ATOM 681 C C . ILE A 1 90 ? 34.610 7.717 -37.450 1.00 81.81 90 ILE A C 1
ATOM 683 O O . ILE A 1 90 ? 35.107 8.732 -36.958 1.00 81.81 90 ILE A O 1
ATOM 687 N N . GLN A 1 91 ? 35.241 6.975 -38.362 1.00 79.31 91 GLN A N 1
ATOM 688 C CA . GLN A 1 91 ? 36.529 7.330 -38.973 1.00 79.31 91 GLN A CA 1
ATOM 689 C C . GLN A 1 91 ? 36.552 6.969 -40.453 1.00 79.31 91 GLN A C 1
ATOM 691 O O . GLN A 1 91 ? 36.220 5.846 -40.813 1.00 79.31 91 GLN A O 1
ATOM 696 N N . ASP A 1 92 ? 36.959 7.917 -41.301 1.00 74.81 92 ASP A N 1
ATOM 697 C CA . ASP A 1 92 ? 37.199 7.722 -42.739 1.00 74.81 92 ASP A CA 1
ATOM 698 C C . ASP A 1 92 ? 36.106 6.910 -43.461 1.00 74.81 92 ASP A C 1
ATOM 700 O O . ASP A 1 92 ? 36.379 5.951 -44.182 1.00 74.81 92 ASP A O 1
ATOM 704 N N . GLY A 1 93 ? 34.837 7.265 -43.221 1.00 77.19 93 GLY A N 1
ATOM 705 C CA . GLY A 1 93 ? 33.678 6.604 -43.835 1.00 77.19 93 GLY A CA 1
ATOM 706 C C . GLY A 1 93 ? 33.314 5.236 -43.245 1.00 77.19 93 GLY A C 1
ATOM 707 O O . GLY A 1 93 ? 32.391 4.594 -43.740 1.00 77.19 93 GLY A O 1
ATOM 708 N N . ARG A 1 94 ? 33.993 4.791 -42.183 1.00 74.56 94 ARG A N 1
ATOM 709 C CA . ARG A 1 94 ? 33.656 3.594 -41.403 1.00 74.56 94 ARG A CA 1
ATOM 710 C C . ARG A 1 94 ? 33.058 3.964 -40.052 1.00 74.56 94 ARG A C 1
ATOM 712 O O . ARG A 1 94 ? 33.490 4.917 -39.403 1.00 74.56 94 ARG A O 1
ATOM 719 N N . VAL A 1 95 ? 32.067 3.183 -39.632 1.00 79.75 95 VAL A N 1
ATOM 720 C CA . VAL A 1 95 ? 31.424 3.288 -38.319 1.00 79.75 95 VAL A CA 1
ATOM 721 C C . VAL A 1 95 ? 31.749 2.023 -37.534 1.00 79.75 95 VAL A C 1
ATOM 723 O O . VAL A 1 95 ? 31.306 0.935 -37.888 1.00 79.75 95 VAL A O 1
ATOM 726 N N . GLU A 1 96 ? 32.529 2.166 -36.471 1.00 78.12 96 GLU A N 1
ATOM 727 C CA . GLU A 1 96 ? 32.828 1.102 -35.517 1.00 78.12 96 GLU A CA 1
ATOM 728 C C . GLU A 1 96 ? 31.871 1.235 -34.332 1.00 78.12 96 GLU A C 1
ATOM 730 O O . GLU A 1 96 ? 31.827 2.277 -33.676 1.00 78.12 96 GLU A O 1
ATOM 735 N N . ILE A 1 97 ? 31.091 0.192 -34.051 1.00 76.31 97 ILE A N 1
ATOM 736 C CA . ILE A 1 97 ? 30.139 0.175 -32.936 1.00 76.31 97 ILE A CA 1
ATOM 737 C C . ILE A 1 97 ? 30.615 -0.859 -31.918 1.00 76.31 97 ILE A C 1
ATOM 739 O O . ILE A 1 97 ? 30.751 -2.037 -32.236 1.00 76.31 97 ILE A O 1
ATOM 743 N N . ALA A 1 98 ? 30.844 -0.424 -30.682 1.00 76.81 98 ALA A N 1
ATOM 744 C CA . ALA A 1 98 ? 31.184 -1.280 -29.555 1.00 76.81 98 ALA A CA 1
ATOM 745 C C . ALA A 1 98 ? 30.141 -1.104 -28.447 1.00 76.81 98 ALA A C 1
ATOM 747 O O . ALA A 1 98 ? 29.781 0.013 -28.076 1.00 76.81 98 ALA A O 1
ATOM 748 N N . GLY A 1 99 ? 29.652 -2.208 -27.894 1.00 72.12 99 GLY A N 1
ATOM 749 C CA . GLY A 1 99 ? 28.687 -2.193 -26.802 1.00 72.12 99 GLY A CA 1
ATOM 750 C C . GLY A 1 99 ? 29.126 -3.112 -25.680 1.00 72.12 99 GLY A C 1
ATOM 751 O O . GLY A 1 99 ? 29.559 -4.234 -25.930 1.00 72.12 99 GLY A O 1
ATOM 752 N N . ILE A 1 100 ? 28.985 -2.647 -24.441 1.00 67.69 100 ILE A N 1
ATOM 753 C CA . ILE A 1 100 ? 29.084 -3.507 -23.262 1.00 67.69 100 ILE A CA 1
ATOM 754 C C . ILE A 1 100 ? 27.676 -3.625 -22.689 1.00 67.69 100 ILE A C 1
ATOM 756 O O . ILE A 1 100 ? 27.078 -2.633 -22.264 1.00 67.69 100 ILE A O 1
ATOM 760 N N . ALA A 1 101 ? 27.150 -4.848 -22.702 1.00 65.44 101 ALA A N 1
ATOM 761 C CA . ALA A 1 101 ? 25.915 -5.208 -22.022 1.00 65.4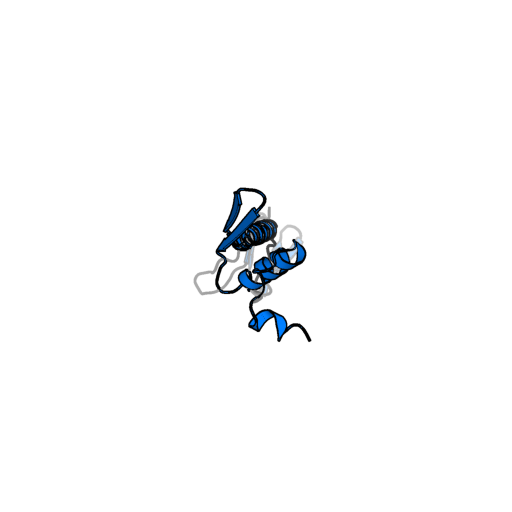4 101 ALA A CA 1
ATOM 762 C C . ALA A 1 101 ? 26.156 -6.305 -20.995 1.00 65.44 101 ALA A C 1
ATOM 764 O O . ALA A 1 101 ? 27.106 -7.085 -21.072 1.00 65.44 101 ALA A O 1
ATOM 765 N N . GLU A 1 102 ? 25.247 -6.341 -20.033 1.00 58.47 102 GLU A N 1
ATOM 766 C CA . GLU A 1 102 ? 25.132 -7.392 -19.040 1.00 58.47 102 GLU A CA 1
ATOM 767 C C . GLU A 1 102 ? 24.942 -8.752 -19.733 1.00 58.47 102 GLU A C 1
ATOM 769 O O . GLU A 1 102 ? 24.215 -8.862 -20.723 1.00 58.47 102 GLU A O 1
ATOM 774 N N . ARG A 1 103 ? 25.612 -9.790 -19.212 1.00 55.25 103 ARG A N 1
ATOM 775 C CA . ARG A 1 103 ? 25.760 -11.137 -19.811 1.00 55.25 103 ARG A CA 1
ATOM 776 C C . ARG A 1 103 ? 24.428 -11.827 -20.172 1.00 55.25 103 ARG A C 1
ATOM 778 O O . ARG A 1 103 ? 24.429 -12.819 -20.891 1.00 55.25 103 ARG A O 1
ATOM 785 N N . THR A 1 104 ? 23.305 -11.314 -19.674 1.00 56.50 104 THR A N 1
ATOM 786 C CA . THR A 1 104 ? 21.948 -11.832 -19.885 1.00 56.50 104 THR A CA 1
ATOM 787 C C . THR A 1 104 ? 21.334 -11.430 -21.229 1.00 56.50 104 THR A C 1
ATOM 789 O O . THR A 1 104 ? 20.423 -12.107 -21.697 1.00 56.50 104 THR A O 1
ATOM 792 N N . THR A 1 105 ? 21.818 -10.365 -21.880 1.00 60.88 105 THR A N 1
ATOM 793 C CA . THR A 1 105 ? 21.324 -9.926 -23.197 1.00 60.88 105 THR A CA 1
ATOM 794 C C . THR A 1 105 ? 22.319 -10.346 -24.282 1.00 60.88 105 THR A C 1
ATOM 796 O O . THR A 1 105 ? 23.494 -9.991 -24.194 1.00 60.88 105 THR A O 1
ATOM 799 N N . ARG A 1 106 ? 21.872 -11.045 -25.341 1.00 66.62 106 ARG A N 1
ATOM 800 C CA . ARG A 1 106 ? 22.683 -11.369 -26.542 1.00 66.62 106 ARG A CA 1
ATOM 801 C C . ARG A 1 106 ? 22.985 -10.107 -27.393 1.00 66.62 106 ARG A C 1
ATOM 803 O O . ARG A 1 106 ? 22.867 -10.134 -28.614 1.00 66.62 106 ARG A O 1
ATOM 810 N N . LEU A 1 107 ? 23.390 -8.993 -26.768 1.00 72.00 107 LEU A N 1
ATOM 811 C CA . LEU A 1 107 ? 23.632 -7.700 -27.428 1.00 72.00 107 LEU A CA 1
ATOM 812 C C . LEU A 1 107 ? 24.712 -7.808 -28.512 1.00 72.00 107 LEU A C 1
ATOM 814 O O . LEU A 1 107 ? 24.614 -7.146 -29.537 1.00 72.00 107 LEU A O 1
ATOM 818 N N . GLY A 1 108 ? 25.725 -8.658 -28.308 1.00 72.44 108 GLY A N 1
ATOM 819 C CA . GLY A 1 108 ? 26.765 -8.899 -29.312 1.00 72.44 108 GLY A CA 1
ATOM 820 C C . GLY A 1 108 ? 26.180 -9.361 -30.649 1.00 72.44 108 GLY A C 1
ATOM 821 O O . GLY A 1 108 ? 26.539 -8.815 -31.684 1.00 72.44 108 GLY A O 1
ATOM 822 N N . ARG A 1 109 ? 25.209 -10.283 -30.621 1.00 74.38 109 ARG A N 1
ATOM 823 C CA . ARG A 1 109 ? 24.508 -10.748 -31.823 1.00 74.38 109 ARG A CA 1
ATOM 824 C C . ARG A 1 109 ? 23.640 -9.646 -32.432 1.00 74.38 109 ARG A C 1
ATOM 826 O O . ARG A 1 109 ? 23.693 -9.443 -33.637 1.00 74.38 109 ARG A O 1
ATOM 833 N N . GLU A 1 110 ? 22.880 -8.905 -31.624 1.00 78.62 110 GLU A N 1
ATOM 834 C CA . GLU A 1 110 ? 22.058 -7.786 -32.125 1.00 78.62 110 GLU A CA 1
ATOM 835 C C . GLU A 1 110 ? 22.910 -6.715 -32.822 1.00 78.62 110 GLU A C 1
ATOM 837 O O . GLU A 1 110 ? 22.553 -6.250 -33.900 1.00 78.62 110 GLU A O 1
ATOM 842 N N . LEU A 1 111 ? 24.070 -6.368 -32.257 1.00 78.25 111 LEU A N 1
ATOM 843 C CA . LEU A 1 111 ? 25.000 -5.413 -32.862 1.00 78.25 111 LEU A CA 1
ATOM 844 C C . LEU A 1 111 ? 25.599 -5.930 -34.172 1.00 78.25 111 LEU A C 1
ATOM 846 O O . LEU A 1 111 ? 25.724 -5.156 -35.119 1.00 78.25 111 LEU A O 1
ATOM 850 N N . ARG A 1 112 ? 25.933 -7.223 -34.253 1.00 79.00 112 ARG A N 1
ATOM 851 C CA . ARG A 1 112 ? 26.417 -7.853 -35.492 1.00 79.00 112 ARG A CA 1
ATOM 852 C C . ARG A 1 112 ? 25.344 -7.884 -36.577 1.00 79.00 112 ARG A C 1
ATOM 854 O O . ARG A 1 112 ? 25.642 -7.559 -37.721 1.00 79.00 112 ARG A O 1
ATOM 861 N N . LEU A 1 113 ? 24.093 -8.174 -36.213 1.00 80.88 113 LEU A N 1
ATOM 862 C CA . LEU A 1 113 ? 22.949 -8.120 -37.129 1.00 80.88 113 LEU A CA 1
ATOM 863 C C . LEU A 1 113 ? 22.697 -6.698 -37.643 1.00 80.88 113 LEU A C 1
ATOM 865 O O . LEU A 1 113 ? 22.533 -6.509 -38.844 1.00 80.88 113 LEU A O 1
ATOM 869 N N . ILE A 1 114 ? 22.728 -5.695 -36.762 1.00 81.88 114 ILE A N 1
ATOM 870 C CA . ILE A 1 114 ? 22.618 -4.282 -37.157 1.00 81.88 114 ILE A CA 1
ATOM 871 C C . ILE A 1 114 ? 23.791 -3.891 -38.068 1.00 81.88 114 ILE A C 1
ATOM 873 O O . ILE A 1 114 ? 23.590 -3.217 -39.072 1.00 81.88 114 ILE A O 1
ATOM 877 N N . GLY A 1 115 ? 25.011 -4.335 -37.757 1.00 80.44 115 GLY A N 1
ATOM 878 C CA . GLY A 1 115 ? 26.187 -4.099 -38.593 1.00 80.44 115 GLY A CA 1
ATOM 879 C C . GLY A 1 115 ? 26.058 -4.716 -39.987 1.00 80.44 115 GLY A C 1
ATOM 880 O O . GLY A 1 115 ? 26.388 -4.057 -40.971 1.00 80.44 115 GLY A O 1
ATOM 881 N N . ALA A 1 116 ? 25.550 -5.946 -40.081 1.00 79.56 116 ALA A N 1
ATOM 882 C CA . ALA A 1 116 ? 25.305 -6.632 -41.347 1.00 79.56 116 ALA A CA 1
ATOM 883 C C . ALA A 1 116 ? 24.214 -5.935 -42.179 1.00 79.56 116 ALA A C 1
ATOM 885 O O . ALA A 1 116 ? 24.416 -5.709 -43.370 1.00 79.56 116 ALA 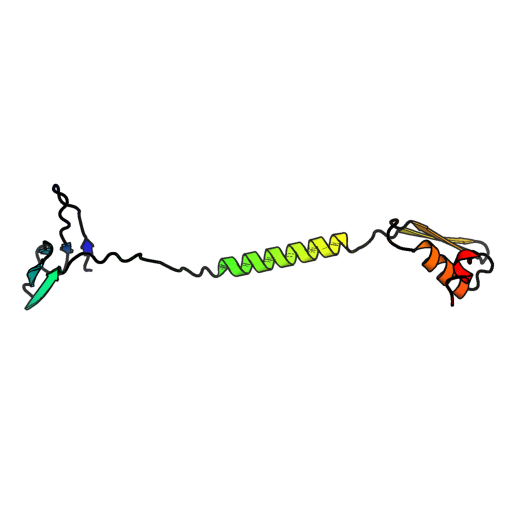A O 1
ATOM 886 N N . GLU A 1 117 ? 23.108 -5.521 -41.549 1.00 81.38 117 GLU A N 1
ATOM 887 C CA . GLU A 1 117 ? 22.035 -4.748 -42.197 1.00 81.38 117 GLU A CA 1
ATOM 888 C C . GLU A 1 117 ? 22.547 -3.401 -42.732 1.00 81.38 117 GLU A C 1
ATOM 890 O O . GLU A 1 117 ? 22.171 -2.957 -43.813 1.00 81.38 117 GLU A O 1
ATOM 895 N N . LEU A 1 118 ? 23.478 -2.769 -42.013 1.00 80.75 118 LEU A N 1
ATOM 896 C CA . LEU A 1 118 ? 24.141 -1.533 -42.434 1.00 80.75 118 LEU A CA 1
ATOM 897 C C . LEU A 1 118 ? 25.259 -1.754 -43.476 1.00 80.75 118 LEU A C 1
ATOM 899 O O . LEU A 1 118 ? 25.930 -0.796 -43.862 1.00 80.75 118 LEU A O 1
ATOM 903 N N . GLY A 1 119 ? 25.463 -2.987 -43.954 1.00 79.81 119 GLY A N 1
ATOM 904 C CA . GLY A 1 119 ? 26.396 -3.315 -45.037 1.00 79.81 119 GLY A CA 1
ATOM 905 C C . GLY A 1 119 ? 27.827 -3.646 -44.599 1.00 79.81 119 GLY A C 1
ATOM 906 O O . GLY A 1 119 ? 28.740 -3.627 -45.430 1.00 79.81 119 GLY A O 1
ATOM 907 N N . SER A 1 120 ? 28.055 -3.947 -43.318 1.00 77.69 120 SER A N 1
ATOM 908 C CA . SER A 1 120 ? 29.364 -4.392 -42.830 1.00 77.69 120 SER A CA 1
ATOM 909 C C . SER A 1 120 ? 29.669 -5.823 -43.281 1.00 77.69 120 SER A C 1
ATOM 911 O O . SER A 1 120 ? 28.923 -6.752 -42.978 1.00 77.69 120 SER A O 1
ATOM 913 N N . LYS A 1 121 ? 30.796 -6.006 -43.978 1.00 69.00 121 LYS A N 1
ATOM 914 C CA . LYS A 1 121 ? 31.240 -7.311 -44.501 1.00 69.00 121 LYS A CA 1
ATOM 915 C C . LYS A 1 121 ? 31.885 -8.212 -43.444 1.00 69.00 121 LYS A C 1
ATOM 917 O O . LYS A 1 121 ? 31.878 -9.423 -43.614 1.00 69.00 121 LYS A O 1
ATOM 922 N N . ASP A 1 122 ? 32.371 -7.623 -42.352 1.00 72.06 122 ASP A N 1
ATOM 923 C CA . ASP A 1 122 ? 33.138 -8.318 -41.307 1.00 72.06 122 ASP A CA 1
ATOM 924 C C . ASP A 1 122 ? 32.337 -8.464 -39.998 1.00 72.06 122 ASP A C 1
ATOM 926 O O . ASP A 1 122 ? 32.892 -8.779 -38.947 1.00 72.06 122 ASP A O 1
ATOM 930 N N . ALA A 1 123 ? 31.032 -8.166 -40.030 1.00 69.12 123 ALA A N 1
ATOM 931 C CA . ALA A 1 123 ? 30.203 -8.131 -38.828 1.00 69.12 123 ALA A CA 1
ATOM 932 C C . ALA A 1 123 ? 29.682 -9.504 -38.384 1.00 69.12 123 ALA A C 1
ATOM 934 O O . ALA A 1 123 ? 29.445 -9.665 -37.194 1.00 69.12 123 ALA A O 1
ATOM 935 N N . LEU A 1 124 ? 29.478 -10.471 -39.285 1.00 72.50 124 LEU A N 1
ATOM 936 C CA . LEU A 1 124 ? 28.902 -11.778 -38.940 1.00 72.50 124 LEU A CA 1
ATOM 937 C C . LEU A 1 124 ? 29.994 -12.784 -38.567 1.00 72.50 124 LEU A C 1
ATOM 939 O O . LEU A 1 124 ? 31.012 -12.885 -39.251 1.00 72.50 124 LEU A O 1
ATOM 943 N N . LEU A 1 125 ? 29.776 -13.542 -37.490 1.00 73.00 125 LEU A N 1
ATOM 944 C CA . LEU A 1 125 ? 30.590 -14.716 -37.178 1.00 73.00 125 LEU A CA 1
ATOM 945 C C . LEU A 1 125 ? 29.946 -15.968 -37.806 1.00 73.00 125 LEU A C 1
ATOM 947 O O . LEU A 1 125 ? 28.725 -15.992 -37.954 1.00 73.00 125 LEU A O 1
ATOM 951 N N . PRO A 1 126 ? 30.717 -17.030 -38.124 1.00 66.25 126 PRO A N 1
ATOM 952 C CA . PRO A 1 126 ? 30.174 -18.268 -38.703 1.00 66.25 126 PRO A CA 1
ATOM 953 C C . PRO A 1 126 ? 29.042 -18.891 -37.865 1.00 66.25 126 PRO A C 1
ATOM 955 O O . PRO A 1 126 ? 28.075 -19.415 -38.404 1.00 66.25 126 PRO A O 1
ATOM 958 N N . GLU A 1 127 ? 29.122 -18.745 -36.539 1.00 67.19 127 GLU A N 1
ATOM 959 C CA . GLU A 1 127 ? 28.100 -19.169 -35.568 1.00 67.19 127 GLU A CA 1
ATOM 960 C C . GLU A 1 127 ? 26.745 -18.447 -35.716 1.00 67.19 127 GLU A C 1
ATOM 962 O O . GLU A 1 127 ? 25.713 -18.994 -35.333 1.00 67.19 127 GLU A O 1
ATOM 967 N N . ASP A 1 128 ? 26.715 -17.231 -36.273 1.00 64.12 128 ASP A N 1
ATOM 968 C CA . ASP A 1 128 ? 25.476 -16.469 -36.472 1.00 64.12 128 ASP A CA 1
ATOM 969 C C . ASP A 1 128 ? 24.746 -16.865 -37.771 1.00 64.12 128 ASP A C 1
ATOM 971 O O . ASP A 1 128 ? 23.549 -16.597 -37.908 1.00 64.12 128 ASP A O 1
ATOM 975 N N . GLU A 1 129 ? 25.444 -17.488 -38.729 1.00 63.00 129 GLU A N 1
ATOM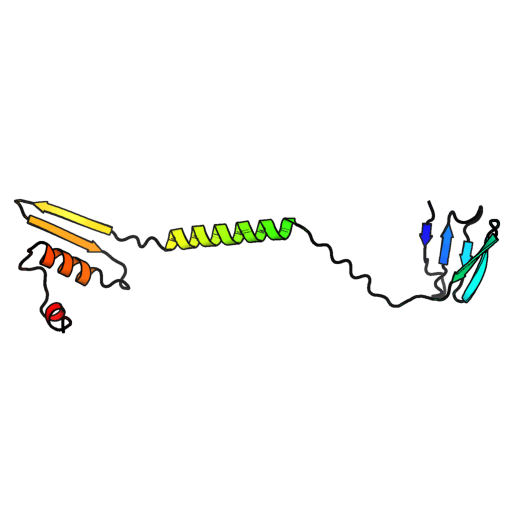 976 C CA . GLU A 1 129 ? 24.853 -17.965 -39.988 1.00 63.00 129 GLU A CA 1
ATOM 977 C C . GLU A 1 129 ? 24.138 -19.317 -39.819 1.00 63.00 129 GLU A C 1
ATOM 979 O O . GLU A 1 129 ? 23.130 -19.565 -40.484 1.00 63.00 129 GLU A O 1
ATOM 984 N N . GLU A 1 130 ? 24.610 -20.162 -38.896 1.00 62.88 130 GLU A N 1
ATOM 985 C CA . GLU A 1 130 ? 24.054 -21.497 -38.621 1.00 62.88 130 GLU A CA 1
ATOM 986 C C . GLU A 1 130 ? 22.695 -21.456 -37.887 1.00 62.88 130 GLU A C 1
ATOM 988 O O . GLU A 1 130 ? 21.840 -22.299 -38.142 1.00 62.88 130 GLU A O 1
ATOM 993 N N . GLU A 1 131 ? 22.437 -20.451 -37.036 1.00 56.84 131 GLU A N 1
ATOM 994 C CA . GLU A 1 131 ? 21.154 -20.267 -36.314 1.00 56.84 131 GLU A CA 1
ATOM 995 C C . GLU A 1 131 ? 20.058 -19.557 -37.154 1.00 56.84 131 GLU A C 1
ATOM 997 O O . GLU A 1 131 ? 19.007 -19.185 -36.622 1.00 56.84 131 GLU A O 1
ATOM 1002 N N . ARG A 1 132 ? 20.286 -19.307 -38.454 1.00 51.69 132 ARG A N 1
ATOM 1003 C CA . ARG A 1 132 ? 19.379 -18.526 -39.324 1.00 51.69 132 ARG A CA 1
ATOM 1004 C C . ARG A 1 132 ? 18.307 -19.365 -40.054 1.00 51.69 132 ARG A C 1
ATOM 1006 O O . ARG A 1 132 ? 17.572 -18.796 -40.863 1.00 51.69 132 ARG A O 1
ATOM 1013 N N . TRP A 1 133 ? 18.202 -20.668 -39.770 1.00 44.69 133 TRP A N 1
ATOM 1014 C CA . TRP A 1 133 ? 17.248 -21.606 -40.389 1.00 44.69 133 TRP A CA 1
ATOM 1015 C C . TRP A 1 133 ? 16.360 -22.302 -39.359 1.00 44.69 133 TRP A C 1
ATOM 1017 O O . TRP A 1 133 ? 16.911 -22.903 -38.412 1.00 44.69 133 TRP A O 1
#